Protein AF-A0A1W9YMS1-F1 (afdb_monomer_lite)

Secondary structure (DSSP, 8-state):
-EEEEEEEEGGGTEEEEEEEEEETTEEEEEEEEEETTS-EEEEEESSSEEEEEEEETTTTEEEEEEE-TT--TTT---

Radius of gyration: 12.85 Å; chains: 1; bounding box: 37×22×31 Å

Sequence (78 aa):
CRYGDLAYVDAWDALLAVEESHGPTGVVHRIVRLDADGARRVLVEGADFYAAPRAAGQGRRLAWIEWDRPHQPWTETR

Organism: NCBI:txid1265311

Foldseek 3Di:
DDWDPWDQQPLQQWIWTWDWDQDPVGIWIFTWTQHPVRDIDTDDGDARDWADWDADDSNPDIDTWGHHPPDDSVGDTD

Structure (mmCIF, N/CA/C/O backbone):
data_AF-A0A1W9YMS1-F1
#
_entry.id   AF-A0A1W9YMS1-F1
#
loop_
_atom_site.group_PDB
_atom_site.id
_atom_site.type_symbol
_atom_site.label_atom_id
_atom_site.label_alt_id
_atom_site.label_comp_id
_atom_site.label_asym_id
_atom_site.label_entity_id
_atom_site.label_seq_id
_atom_site.pdbx_PDB_ins_code
_atom_site.Cartn_x
_atom_site.Cartn_y
_atom_site.Cartn_z
_atom_site.occupancy
_atom_site.B_iso_or_equiv
_atom_site.auth_seq_id
_atom_site.auth_comp_id
_atom_site.auth_asym_id
_atom_site.auth_atom_id
_atom_site.pdbx_PDB_model_num
ATOM 1 N N . CYS A 1 1 ? -3.096 -10.824 -7.295 1.00 88.62 1 CYS A N 1
ATOM 2 C CA . CYS A 1 1 ? -2.394 -9.808 -6.485 1.00 88.62 1 CYS A CA 1
ATOM 3 C C . CYS A 1 1 ? -1.891 -10.434 -5.191 1.00 88.62 1 CYS A C 1
ATOM 5 O O . CYS A 1 1 ? -2.456 -11.436 -4.762 1.00 88.62 1 CYS A O 1
ATOM 7 N N . ARG A 1 2 ? -0.849 -9.851 -4.596 1.00 97.00 2 ARG A N 1
ATOM 8 C CA . ARG A 1 2 ? -0.346 -10.143 -3.245 1.00 97.00 2 ARG A CA 1
ATOM 9 C C . ARG A 1 2 ? -0.453 -8.870 -2.403 1.00 97.00 2 ARG A C 1
ATOM 11 O O . ARG A 1 2 ? -0.441 -7.781 -2.972 1.00 97.00 2 ARG A O 1
ATOM 18 N N . TYR A 1 3 ? -0.556 -9.007 -1.083 1.00 98.06 3 TYR A N 1
ATOM 19 C CA . TYR A 1 3 ? -0.712 -7.875 -0.166 1.00 98.06 3 TYR A CA 1
ATOM 20 C C . TYR A 1 3 ? 0.253 -7.984 1.015 1.00 98.06 3 TYR A C 1
ATOM 22 O O . TYR A 1 3 ? 0.504 -9.086 1.505 1.00 98.06 3 TYR A O 1
ATOM 30 N N . GLY A 1 4 ? 0.765 -6.844 1.473 1.00 98.00 4 GLY A N 1
ATOM 31 C CA . GLY A 1 4 ? 1.647 -6.722 2.633 1.00 98.00 4 GLY A CA 1
ATOM 32 C C . GLY A 1 4 ? 1.398 -5.425 3.405 1.00 98.00 4 GLY A C 1
ATOM 33 O O . GLY A 1 4 ? 0.618 -4.581 2.968 1.00 98.00 4 GLY A O 1
ATOM 34 N N . ASP A 1 5 ? 2.053 -5.286 4.563 1.00 97.75 5 ASP A N 1
ATOM 35 C CA . ASP A 1 5 ? 1.941 -4.113 5.456 1.00 97.75 5 ASP A CA 1
ATOM 36 C C . ASP A 1 5 ? 0.480 -3.750 5.791 1.00 97.75 5 ASP A C 1
ATOM 38 O O . ASP A 1 5 ? 0.031 -2.611 5.664 1.00 97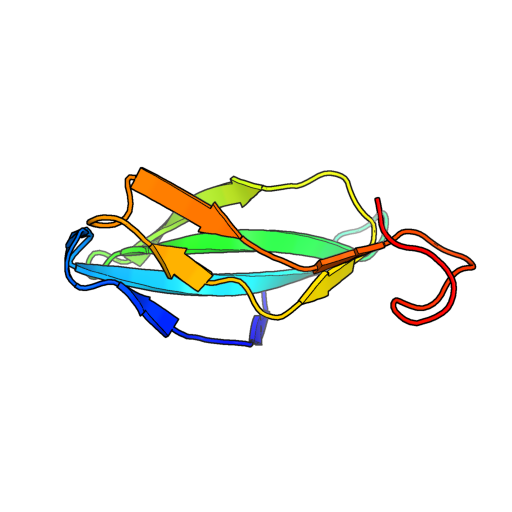.75 5 ASP A O 1
ATOM 42 N N . LEU A 1 6 ? -0.285 -4.783 6.154 1.00 97.69 6 LEU A N 1
ATOM 43 C CA . LEU A 1 6 ? -1.710 -4.685 6.449 1.00 97.69 6 LEU A CA 1
ATOM 44 C C . LEU A 1 6 ? -1.930 -3.878 7.731 1.00 97.69 6 LEU A C 1
ATOM 46 O O . LEU A 1 6 ? -1.399 -4.218 8.789 1.00 97.69 6 LEU A O 1
ATOM 50 N N . ALA A 1 7 ? -2.779 -2.859 7.651 1.00 97.81 7 ALA A N 1
ATOM 51 C CA . ALA A 1 7 ? -3.226 -2.085 8.799 1.00 97.81 7 ALA A CA 1
ATOM 52 C C . ALA A 1 7 ? -4.745 -1.912 8.753 1.00 97.81 7 ALA A C 1
ATOM 54 O O . ALA A 1 7 ? -5.290 -1.419 7.769 1.00 97.81 7 ALA A O 1
ATOM 55 N N . TYR A 1 8 ? -5.437 -2.292 9.824 1.00 97.69 8 TYR A N 1
ATOM 56 C CA . TYR A 1 8 ? -6.858 -1.984 9.960 1.00 97.69 8 TYR A CA 1
ATOM 57 C C . TYR A 1 8 ? -7.047 -0.498 10.278 1.00 97.69 8 TYR A C 1
ATOM 59 O O . TYR A 1 8 ? -6.384 0.046 11.165 1.00 97.69 8 TYR A O 1
ATOM 67 N N . VAL A 1 9 ? -7.945 0.158 9.545 1.00 98.12 9 VAL A N 1
ATOM 68 C CA . VAL A 1 9 ? -8.281 1.572 9.722 1.00 98.12 9 VAL A CA 1
ATOM 69 C C . VAL A 1 9 ? -9.733 1.669 10.164 1.00 98.12 9 VAL A C 1
ATOM 71 O O . VAL A 1 9 ? -10.646 1.606 9.345 1.00 98.12 9 VAL A O 1
ATOM 74 N N . ASP A 1 10 ? -9.925 1.867 11.467 1.00 96.88 10 ASP A N 1
ATOM 75 C CA . ASP A 1 10 ? -11.239 1.904 12.121 1.00 96.88 10 ASP A CA 1
ATOM 76 C C . ASP A 1 10 ? -12.219 2.885 11.457 1.00 96.88 10 ASP A C 1
ATOM 78 O O . ASP A 1 10 ? -13.338 2.523 11.117 1.00 96.88 10 ASP A O 1
ATOM 82 N N . ALA A 1 11 ? -11.751 4.094 11.131 1.00 96.94 11 ALA A N 1
ATOM 83 C CA . ALA A 1 11 ? -12.563 5.127 10.481 1.00 96.94 11 ALA A CA 1
ATOM 84 C C . ALA A 1 11 ? -13.102 4.739 9.089 1.00 96.94 11 ALA A C 1
ATOM 86 O O . ALA A 1 11 ? -13.965 5.431 8.547 1.00 96.94 11 ALA A O 1
ATOM 87 N N . TRP A 1 12 ? -12.560 3.689 8.474 1.00 96.81 12 TRP A N 1
ATOM 88 C CA . TRP A 1 12 ? -12.999 3.181 7.178 1.00 96.81 12 TRP A CA 1
ATOM 89 C C . TRP A 1 12 ? -13.709 1.834 7.267 1.00 96.81 12 TRP A C 1
ATOM 91 O O . TRP A 1 12 ? -14.274 1.432 6.251 1.00 96.81 12 TRP A O 1
ATOM 101 N N . ASP A 1 13 ? -13.635 1.155 8.417 1.00 97.00 13 ASP A N 1
ATOM 102 C CA . ASP A 1 13 ? -13.980 -0.264 8.571 1.00 97.00 13 ASP A CA 1
ATOM 103 C C . ASP A 1 13 ? -13.352 -1.125 7.456 1.00 97.00 13 ASP A C 1
ATOM 105 O O . ASP A 1 13 ? -14.010 -1.856 6.714 1.00 97.00 13 ASP A O 1
ATOM 109 N N . ALA A 1 14 ? -12.048 -0.922 7.235 1.00 98.25 14 ALA A N 1
ATOM 110 C CA . ALA A 1 14 ? -11.334 -1.482 6.092 1.00 98.25 14 ALA A CA 1
ATOM 111 C C . ALA A 1 14 ? -9.846 -1.707 6.384 1.00 98.25 14 ALA A C 1
ATOM 113 O O . ALA A 1 14 ? -9.260 -1.101 7.287 1.00 98.25 14 ALA A O 1
ATOM 114 N N . LEU A 1 15 ? -9.210 -2.546 5.566 1.00 98.38 15 LEU A N 1
ATOM 115 C CA . LEU A 1 15 ? -7.763 -2.741 5.578 1.00 98.38 15 LEU A CA 1
ATOM 116 C C . LEU A 1 15 ? -7.080 -1.767 4.616 1.00 98.38 15 LEU A C 1
ATOM 118 O O . LEU A 1 15 ? -7.459 -1.645 3.453 1.00 98.38 15 LEU A O 1
ATOM 122 N N . LEU A 1 16 ? -6.030 -1.116 5.097 1.00 98.69 16 LEU A N 1
ATOM 123 C CA . LEU A 1 16 ? -5.000 -0.455 4.308 1.00 98.69 16 LEU A CA 1
ATOM 124 C C . LEU A 1 16 ? -3.886 -1.466 4.027 1.00 98.69 16 LEU A C 1
ATOM 126 O O . LEU A 1 16 ? -3.486 -2.199 4.931 1.00 98.69 16 LEU A O 1
ATOM 130 N N . ALA A 1 17 ? -3.388 -1.515 2.796 1.00 98.69 17 ALA A N 1
ATOM 131 C CA . ALA A 1 17 ? -2.332 -2.449 2.418 1.00 98.69 17 ALA A CA 1
ATOM 132 C C . ALA A 1 17 ? -1.445 -1.891 1.307 1.00 98.69 17 ALA A C 1
ATOM 134 O O . ALA A 1 17 ? -1.884 -1.067 0.499 1.00 98.69 17 ALA A O 1
ATOM 135 N N . VAL A 1 18 ? -0.227 -2.420 1.214 1.00 98.69 18 VAL A N 1
ATOM 136 C CA . VAL A 1 18 ? 0.553 -2.380 -0.023 1.00 98.69 18 VAL A CA 1
ATOM 137 C C . VAL A 1 18 ? 0.136 -3.571 -0.882 1.00 98.69 18 VAL A C 1
ATOM 139 O O . VAL A 1 18 ? 0.177 -4.717 -0.436 1.00 98.69 18 VAL A O 1
ATOM 142 N N . GLU A 1 19 ? -0.288 -3.306 -2.112 1.00 98.62 19 GLU A N 1
ATOM 143 C CA . GLU A 1 19 ? -0.562 -4.311 -3.134 1.00 98.62 19 GLU A CA 1
ATOM 144 C C . GLU A 1 19 ? 0.650 -4.481 -4.046 1.00 98.62 19 GLU A C 1
ATOM 146 O O . GLU A 1 19 ? 1.219 -3.500 -4.514 1.00 98.62 19 GLU A O 1
ATOM 151 N N . GLU A 1 20 ? 0.951 -5.729 -4.389 1.00 98.38 20 GLU A N 1
ATOM 152 C CA . GLU A 1 20 ? 1.785 -6.099 -5.524 1.00 98.38 20 GLU A CA 1
ATOM 153 C C . GLU A 1 20 ? 0.944 -6.853 -6.567 1.00 98.38 20 GLU A C 1
ATOM 155 O O . GLU A 1 20 ? 0.319 -7.887 -6.284 1.00 98.38 20 GLU A O 1
ATOM 160 N N . SER A 1 21 ? 0.943 -6.363 -7.806 1.00 97.38 21 SER A N 1
ATOM 161 C CA . SER A 1 21 ? 0.251 -7.002 -8.926 1.00 97.38 21 SER A CA 1
ATOM 162 C C . SER A 1 21 ? 1.208 -7.276 -10.079 1.00 97.38 21 SER A C 1
ATOM 164 O O . SER A 1 21 ? 1.973 -6.406 -10.476 1.00 97.38 21 SER A O 1
ATOM 166 N N . HIS A 1 22 ? 1.175 -8.501 -10.603 1.00 96.25 22 HIS A N 1
ATOM 167 C CA . HIS A 1 22 ? 1.991 -8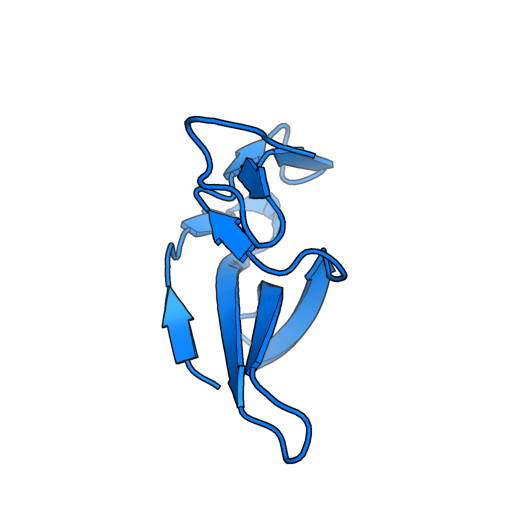.928 -11.738 1.00 96.25 22 HIS A CA 1
ATOM 168 C C . HIS A 1 22 ? 1.143 -8.885 -13.007 1.00 96.25 22 HIS A C 1
ATOM 170 O O . HIS A 1 22 ? 0.103 -9.543 -13.076 1.00 96.25 22 HIS A O 1
ATOM 176 N N . GLY A 1 23 ? 1.591 -8.121 -13.998 1.00 91.12 23 GLY A N 1
ATOM 177 C CA . GLY A 1 23 ? 0.978 -8.033 -15.316 1.00 91.12 23 GLY A CA 1
ATOM 178 C C . GLY A 1 23 ? 1.973 -8.345 -16.438 1.00 91.12 23 GLY A C 1
ATOM 179 O O . GLY A 1 23 ? 3.158 -8.560 -16.181 1.00 91.12 23 GLY A O 1
ATOM 180 N N . PRO A 1 24 ? 1.518 -8.338 -17.702 1.00 91.56 24 PRO A N 1
ATOM 181 C CA . PRO A 1 24 ? 2.368 -8.637 -18.859 1.00 91.56 24 PRO A CA 1
ATOM 182 C C . PRO A 1 24 ? 3.550 -7.672 -19.017 1.00 91.56 24 PRO A C 1
ATOM 184 O O . PRO A 1 24 ? 4.574 -8.031 -19.587 1.00 91.56 24 PRO A O 1
ATOM 187 N N . THR A 1 25 ? 3.400 -6.443 -18.522 1.00 90.69 25 THR A N 1
ATOM 188 C CA . THR A 1 25 ? 4.371 -5.351 -18.659 1.00 90.69 25 THR A CA 1
ATOM 189 C C . THR A 1 25 ? 5.256 -5.167 -17.425 1.00 90.69 25 THR A C 1
ATOM 191 O O . THR A 1 25 ? 6.039 -4.223 -17.383 1.00 90.69 25 THR A O 1
ATOM 194 N N . GLY A 1 26 ? 5.138 -6.039 -16.417 1.00 93.56 26 GLY A N 1
ATOM 195 C CA . GLY A 1 26 ? 5.929 -5.978 -15.190 1.00 93.56 26 GLY A CA 1
ATOM 196 C C . GLY A 1 26 ? 5.093 -6.049 -13.916 1.00 93.56 26 GLY A C 1
ATOM 197 O O . GLY A 1 26 ? 3.947 -6.505 -13.913 1.00 93.56 26 GLY A O 1
ATOM 198 N N . VAL A 1 27 ? 5.700 -5.614 -12.816 1.00 96.81 27 VAL A N 1
ATOM 199 C CA . VAL A 1 27 ? 5.085 -5.580 -11.487 1.00 96.81 27 VAL A CA 1
ATOM 200 C C . VAL A 1 27 ? 4.688 -4.144 -11.167 1.00 96.81 27 VAL A C 1
ATOM 202 O O . VAL A 1 27 ? 5.452 -3.228 -11.451 1.00 96.81 27 VAL A O 1
ATOM 205 N N . VAL A 1 28 ? 3.497 -3.955 -10.599 1.00 97.56 28 VAL A N 1
ATOM 206 C CA . VAL A 1 28 ? 3.027 -2.650 -10.122 1.00 97.56 28 VAL A CA 1
ATOM 207 C C . VAL A 1 28 ? 2.708 -2.734 -8.639 1.00 97.56 28 VAL A C 1
ATOM 209 O O . VAL A 1 28 ? 1.962 -3.629 -8.218 1.00 97.56 28 VAL A O 1
ATOM 212 N N . HIS A 1 29 ? 3.225 -1.769 -7.885 1.00 98.31 29 HIS A N 1
ATOM 213 C CA . HIS A 1 29 ? 2.956 -1.590 -6.466 1.00 98.31 29 HIS A CA 1
ATOM 214 C C . HIS A 1 29 ? 1.982 -0.434 -6.243 1.00 98.31 29 HIS A C 1
ATOM 216 O O . HIS A 1 29 ? 1.997 0.558 -6.969 1.00 98.31 29 HIS A O 1
ATOM 222 N N . ARG A 1 30 ? 1.083 -0.583 -5.268 1.00 98.62 30 ARG A N 1
ATOM 223 C CA . ARG A 1 30 ? 0.065 0.427 -4.937 1.00 98.62 30 ARG A CA 1
ATOM 224 C C . ARG A 1 30 ? -0.226 0.432 -3.452 1.00 98.62 30 ARG A C 1
ATOM 226 O O . ARG A 1 30 ? -0.148 -0.611 -2.811 1.00 98.62 30 ARG A O 1
ATOM 233 N N . ILE A 1 31 ? -0.687 1.561 -2.933 1.00 98.75 31 ILE A N 1
ATOM 234 C CA . ILE A 1 31 ? -1.387 1.587 -1.648 1.00 98.75 31 ILE A CA 1
ATOM 235 C C . ILE A 1 31 ? -2.878 1.435 -1.934 1.00 98.75 31 ILE A C 1
ATOM 237 O O . ILE A 1 31 ? -3.455 2.201 -2.712 1.00 98.75 31 ILE A O 1
ATOM 241 N N . VAL A 1 32 ? -3.508 0.439 -1.317 1.00 98.75 32 VAL A N 1
ATOM 242 C CA . VAL A 1 32 ? -4.913 0.094 -1.544 1.00 98.75 32 VAL A CA 1
ATOM 243 C C . VAL A 1 32 ? -5.706 0.053 -0.245 1.00 98.75 32 VAL A C 1
ATOM 245 O O . VAL A 1 32 ? -5.172 -0.219 0.830 1.00 98.75 32 VAL A O 1
ATOM 248 N N . ARG A 1 33 ? -7.009 0.285 -0.378 1.00 98.38 33 ARG A N 1
ATOM 249 C CA . ARG A 1 33 ? -8.026 -0.007 0.628 1.00 98.38 33 ARG A CA 1
ATOM 250 C C . ARG A 1 33 ? -8.800 -1.256 0.211 1.00 98.38 33 ARG A C 1
ATOM 252 O O . ARG A 1 33 ? -9.236 -1.344 -0.939 1.00 98.38 33 ARG A O 1
ATOM 259 N N . LEU A 1 34 ? -8.976 -2.181 1.145 1.00 98.31 34 LEU A N 1
ATOM 260 C CA . LEU A 1 34 ? -9.766 -3.400 0.998 1.00 98.31 34 LEU A CA 1
ATOM 261 C C . LEU A 1 34 ? -10.911 -3.356 2.014 1.00 98.31 34 LEU A C 1
ATOM 263 O O . LEU A 1 34 ? -10.670 -3.404 3.221 1.00 98.31 34 LEU A O 1
ATOM 267 N N . ASP A 1 35 ? -12.136 -3.224 1.524 1.00 97.88 35 ASP A N 1
ATOM 268 C CA . ASP A 1 35 ? -13.342 -3.193 2.351 1.00 97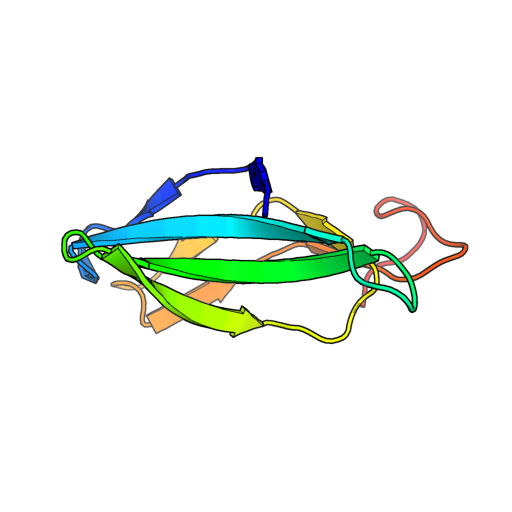.88 35 ASP A CA 1
ATOM 269 C C . ASP A 1 35 ? -13.787 -4.595 2.772 1.00 97.88 35 ASP A C 1
ATOM 271 O O . ASP A 1 35 ? -13.468 -5.594 2.120 1.00 97.88 35 ASP A O 1
ATOM 275 N N . ALA A 1 36 ? -14.597 -4.658 3.831 1.00 94.25 36 ALA A N 1
ATOM 276 C CA . ALA A 1 36 ? -15.202 -5.895 4.320 1.00 94.25 36 ALA A CA 1
ATOM 277 C C . ALA A 1 36 ? -16.116 -6.592 3.290 1.00 94.25 36 ALA A C 1
ATOM 279 O O . ALA A 1 36 ? -16.271 -7.811 3.334 1.00 94.25 36 ALA A O 1
ATOM 280 N N . ASP A 1 37 ? -16.690 -5.846 2.340 1.00 95.62 37 ASP A N 1
ATOM 281 C CA . ASP A 1 37 ? -17.493 -6.388 1.233 1.00 95.62 37 ASP A CA 1
ATOM 282 C C . ASP A 1 37 ? -16.637 -6.944 0.074 1.00 95.62 37 ASP A C 1
ATOM 284 O O . ASP A 1 37 ? -17.168 -7.428 -0.927 1.00 95.62 37 ASP A O 1
ATOM 288 N N . GLY A 1 38 ? -15.307 -6.890 0.204 1.00 93.50 38 GLY A N 1
ATOM 289 C CA . GLY A 1 38 ? -14.352 -7.301 -0.820 1.00 93.50 38 GLY A CA 1
ATOM 290 C C . GLY A 1 38 ? -14.037 -6.216 -1.852 1.00 93.50 38 GLY A C 1
ATOM 291 O O . GLY A 1 38 ? -13.232 -6.464 -2.756 1.00 93.50 38 GLY A O 1
ATOM 292 N N . ALA A 1 39 ? -14.617 -5.015 -1.744 1.00 97.44 39 ALA A N 1
ATOM 293 C CA . ALA A 1 39 ? -14.297 -3.918 -2.643 1.00 97.44 39 ALA A CA 1
ATOM 294 C C . ALA A 1 39 ? -12.842 -3.468 -2.461 1.00 97.44 39 ALA A C 1
ATOM 296 O O . ALA A 1 39 ? -12.364 -3.181 -1.362 1.00 97.44 39 ALA A O 1
ATOM 297 N N . ARG A 1 40 ? -12.135 -3.355 -3.586 1.00 97.50 40 ARG A N 1
ATOM 298 C CA . ARG A 1 40 ? -10.748 -2.891 -3.658 1.00 97.50 40 ARG A CA 1
ATOM 299 C C . ARG A 1 40 ? -10.705 -1.492 -4.253 1.00 97.50 40 ARG A C 1
ATOM 301 O O . ARG A 1 40 ? -11.184 -1.284 -5.368 1.00 97.50 40 ARG A O 1
ATOM 308 N N . ARG A 1 41 ? -10.037 -0.555 -3.577 1.00 98.00 41 ARG A N 1
ATOM 309 C CA . ARG A 1 41 ? -9.799 0.807 -4.086 1.00 98.00 41 ARG A CA 1
ATOM 310 C C . ARG A 1 41 ? -8.316 1.150 -4.064 1.00 98.00 41 ARG A C 1
ATOM 312 O O . ARG A 1 41 ? -7.650 0.931 -3.059 1.00 98.00 41 ARG A O 1
ATOM 319 N N . VAL A 1 42 ? -7.809 1.697 -5.166 1.00 98.38 42 VAL A N 1
ATOM 320 C CA . VAL A 1 42 ? -6.455 2.267 -5.222 1.00 98.38 42 VAL A CA 1
ATOM 321 C C . VAL A 1 42 ? -6.488 3.638 -4.564 1.00 98.38 42 VAL A C 1
ATOM 323 O O . VAL A 1 42 ? -7.353 4.447 -4.889 1.00 98.38 42 VAL A O 1
ATOM 326 N N . LEU A 1 43 ? -5.571 3.876 -3.630 1.00 98.25 43 LEU A N 1
ATOM 327 C CA . LEU A 1 43 ? -5.402 5.168 -2.967 1.00 98.25 43 LEU A CA 1
ATOM 328 C C . LEU A 1 43 ? -4.186 5.920 -3.514 1.00 98.25 43 LEU A C 1
ATOM 330 O O . LEU A 1 43 ? -4.257 7.132 -3.684 1.00 98.25 43 LEU A O 1
ATOM 334 N N . VAL A 1 44 ? -3.090 5.202 -3.786 1.00 98.38 44 VAL A N 1
ATOM 335 C CA . VAL A 1 44 ? -1.839 5.757 -4.325 1.00 98.38 44 VAL A CA 1
ATOM 336 C C . VAL A 1 44 ? -1.231 4.769 -5.323 1.00 98.38 44 VAL A C 1
ATOM 338 O O . VAL A 1 44 ? -1.214 3.562 -5.064 1.00 98.38 44 VAL A O 1
ATOM 341 N N . GLU A 1 45 ? -0.735 5.279 -6.448 1.00 97.88 45 GLU A N 1
ATOM 342 C CA . GLU A 1 45 ? 0.045 4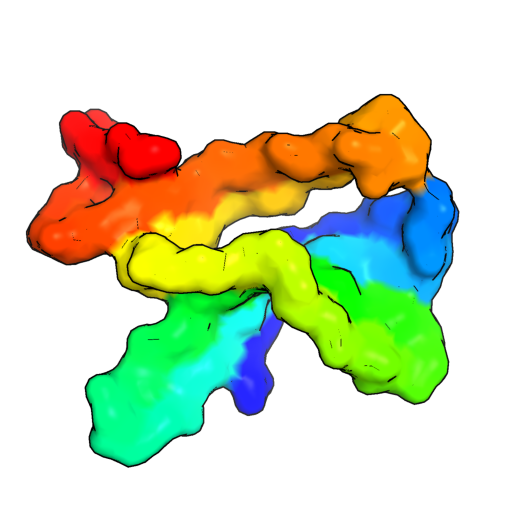.541 -7.446 1.00 97.88 45 GLU A CA 1
ATOM 343 C C . GLU A 1 45 ? 0.992 5.483 -8.208 1.00 97.88 45 GLU A C 1
ATOM 345 O O . GLU A 1 45 ? 0.807 6.701 -8.185 1.00 97.88 45 GLU A O 1
ATOM 350 N N . GLY A 1 46 ? 1.982 4.914 -8.903 1.00 96.62 46 GLY A N 1
ATOM 351 C CA . GLY A 1 46 ? 2.869 5.638 -9.819 1.00 96.62 46 GLY A CA 1
ATOM 352 C C . GLY A 1 46 ? 4.360 5.545 -9.492 1.00 96.62 46 GLY A C 1
ATOM 353 O O . GLY A 1 46 ? 5.159 5.620 -10.418 1.00 96.62 46 GLY A O 1
ATOM 354 N N . ALA A 1 47 ? 4.730 5.345 -8.226 1.00 97.75 47 ALA A N 1
ATOM 355 C CA . ALA A 1 47 ? 6.100 5.016 -7.838 1.00 97.75 47 ALA A CA 1
ATOM 356 C C . ALA A 1 47 ? 6.375 3.519 -8.045 1.00 97.75 47 ALA A C 1
ATOM 358 O O . ALA A 1 47 ? 5.446 2.702 -8.026 1.00 97.75 47 ALA A O 1
ATOM 359 N N . ASP A 1 48 ? 7.645 3.149 -8.204 1.00 97.25 48 ASP A N 1
ATOM 360 C CA . ASP A 1 48 ? 8.040 1.743 -8.284 1.00 97.25 48 ASP A CA 1
ATOM 361 C C . ASP A 1 48 ? 7.750 1.008 -6.967 1.00 97.25 48 ASP A C 1
ATOM 363 O O . ASP A 1 48 ? 7.384 -0.164 -7.007 1.00 97.25 48 ASP A O 1
ATOM 367 N N . PHE A 1 49 ? 7.902 1.661 -5.805 1.00 98.12 49 PHE A N 1
ATOM 368 C CA . PHE A 1 49 ? 7.750 1.002 -4.506 1.00 98.12 49 PHE A CA 1
ATOM 369 C C . PHE A 1 49 ? 7.077 1.861 -3.433 1.00 98.12 49 PHE A C 1
ATOM 371 O O . PHE A 1 49 ? 7.204 3.083 -3.400 1.00 98.12 49 PHE A O 1
ATOM 378 N N . TYR A 1 50 ? 6.421 1.166 -2.498 1.00 98.56 50 TYR A N 1
ATOM 379 C CA . TYR A 1 50 ? 5.728 1.736 -1.345 1.00 98.56 50 TYR A CA 1
ATOM 380 C C . TYR A 1 50 ? 6.000 0.909 -0.086 1.00 98.56 50 TYR A C 1
ATOM 382 O O . TYR A 1 50 ? 6.045 -0.322 -0.149 1.00 98.56 50 TYR A O 1
ATOM 390 N N . ALA A 1 51 ? 6.111 1.566 1.068 1.00 98.12 51 ALA A N 1
ATOM 391 C CA . ALA A 1 51 ? 6.235 0.909 2.368 1.00 98.12 51 ALA A CA 1
ATOM 392 C C . ALA A 1 51 ? 5.581 1.716 3.500 1.00 98.12 51 ALA A C 1
ATOM 394 O O . ALA A 1 51 ? 5.404 2.932 3.402 1.00 98.12 51 ALA A O 1
ATOM 395 N N . ALA A 1 52 ? 5.257 1.026 4.596 1.00 97.56 52 ALA A N 1
ATOM 396 C CA . ALA A 1 52 ? 4.772 1.588 5.853 1.00 97.56 52 ALA A CA 1
ATOM 397 C C . ALA A 1 52 ? 3.576 2.553 5.723 1.00 97.56 52 ALA A C 1
ATOM 399 O O . ALA A 1 52 ? 3.592 3.609 6.365 1.00 97.56 52 ALA A O 1
ATOM 400 N N . PRO A 1 53 ? 2.518 2.237 4.943 1.00 98.25 53 PRO A N 1
ATOM 401 C CA . PRO A 1 53 ? 1.365 3.116 4.853 1.00 98.25 53 PRO A CA 1
ATOM 402 C C . PRO A 1 53 ? 0.658 3.201 6.212 1.00 98.25 53 PRO A C 1
ATOM 404 O O . PRO A 1 53 ? 0.376 2.191 6.865 1.00 98.25 53 PRO A O 1
ATOM 407 N N . ARG A 1 54 ? 0.362 4.420 6.662 1.00 98.00 54 ARG A N 1
ATOM 408 C CA . ARG A 1 54 ? -0.360 4.699 7.907 1.00 98.00 54 ARG A CA 1
ATOM 409 C C . ARG A 1 54 ? -1.453 5.727 7.661 1.00 98.00 54 ARG A C 1
ATOM 411 O O . ARG A 1 54 ? -1.218 6.777 7.064 1.00 98.00 54 ARG A O 1
ATOM 418 N N . ALA A 1 55 ? -2.647 5.431 8.162 1.00 97.75 55 ALA A N 1
ATOM 419 C CA . ALA A 1 55 ? -3.763 6.364 8.178 1.00 97.75 55 ALA A CA 1
ATOM 420 C C . ALA A 1 55 ? -3.770 7.163 9.490 1.00 97.75 55 ALA A C 1
ATOM 422 O O . ALA A 1 55 ? -3.508 6.624 10.564 1.00 97.75 55 ALA A O 1
ATOM 423 N N . ALA A 1 56 ? -4.097 8.451 9.415 1.00 95.00 56 ALA A N 1
ATOM 424 C CA . ALA A 1 56 ? -4.174 9.341 10.569 1.00 95.00 56 ALA A CA 1
ATOM 425 C C . ALA A 1 56 ? -5.367 10.300 10.468 1.00 95.00 56 ALA A C 1
ATOM 427 O O . ALA A 1 56 ? -5.923 10.535 9.394 1.00 95.00 56 ALA A O 1
ATOM 428 N N . GLY A 1 57 ? -5.744 10.896 11.605 1.00 93.00 57 GLY A N 1
ATOM 429 C CA . GLY A 1 57 ? -6.819 11.891 11.670 1.00 93.00 57 GLY A CA 1
ATOM 430 C C . GLY A 1 57 ? -8.156 11.352 11.160 1.00 93.00 57 GLY A C 1
ATOM 431 O O . GLY A 1 57 ? -8.737 11.953 10.262 1.00 93.00 57 GLY A O 1
ATOM 432 N N . GLN A 1 58 ? -8.602 10.213 11.702 1.00 92.62 58 GLN A N 1
ATOM 433 C CA . GLN A 1 58 ? -9.829 9.526 11.276 1.00 92.62 58 GLN A CA 1
ATOM 434 C C . GLN A 1 58 ? -9.810 9.138 9.787 1.00 92.62 58 GLN A C 1
ATOM 436 O O . GLN A 1 58 ? -10.769 9.363 9.056 1.00 92.62 58 GLN A O 1
ATOM 441 N N . GLY A 1 59 ? -8.670 8.626 9.309 1.00 89.56 59 GLY A N 1
ATOM 442 C CA . GLY A 1 59 ? -8.526 8.176 7.922 1.00 89.56 59 GLY A CA 1
ATOM 443 C C . GLY A 1 59 ? -8.584 9.296 6.877 1.00 89.56 59 GLY A C 1
ATOM 444 O O . GLY A 1 59 ? -8.821 9.032 5.705 1.00 89.56 59 GLY A O 1
ATOM 445 N N . ARG A 1 60 ? -8.390 10.558 7.274 1.00 93.69 60 ARG A N 1
ATOM 446 C CA . ARG A 1 60 ? -8.379 11.705 6.346 1.00 93.69 60 ARG A CA 1
ATOM 447 C C . ARG A 1 60 ? -6.988 12.069 5.846 1.00 93.69 60 ARG A C 1
ATOM 449 O O . ARG A 1 60 ? -6.859 12.869 4.926 1.00 93.69 60 ARG A O 1
ATOM 456 N N . ARG A 1 61 ? -5.952 11.542 6.493 1.00 96.75 61 ARG A N 1
ATOM 457 C CA . ARG A 1 61 ? -4.553 11.732 6.113 1.00 96.75 61 ARG A CA 1
ATOM 458 C C . ARG A 1 61 ? -3.891 10.378 5.984 1.00 96.75 61 ARG A C 1
ATOM 460 O O . ARG A 1 61 ? -4.191 9.468 6.755 1.00 96.75 61 ARG A O 1
ATOM 467 N N . LEU A 1 62 ? -2.975 10.288 5.036 1.00 97.75 62 LEU A N 1
ATOM 468 C CA . LEU A 1 62 ? -2.201 9.095 4.754 1.00 97.75 62 LEU A CA 1
ATOM 469 C C . LEU A 1 62 ? -0.734 9.511 4.686 1.00 97.75 62 LEU A C 1
ATOM 471 O O . LEU A 1 62 ? -0.421 10.568 4.144 1.00 97.75 62 LEU A O 1
ATOM 475 N N . ALA A 1 63 ? 0.133 8.712 5.291 1.00 97.81 63 ALA A N 1
ATOM 476 C CA . ALA A 1 63 ? 1.579 8.858 5.211 1.00 97.81 63 ALA A CA 1
ATOM 477 C C . ALA A 1 63 ? 2.180 7.506 4.827 1.00 97.81 63 ALA A C 1
ATOM 479 O O . ALA A 1 63 ? 1.656 6.466 5.228 1.00 97.81 63 ALA A O 1
ATOM 480 N N . TRP A 1 64 ? 3.243 7.527 4.033 1.00 98.38 64 TRP A N 1
ATOM 481 C CA . TRP A 1 64 ? 3.943 6.345 3.540 1.00 98.38 64 TRP A CA 1
ATOM 482 C C . TRP A 1 64 ? 5.374 6.725 3.151 1.00 98.38 64 TRP A C 1
ATOM 484 O O . TRP A 1 64 ? 5.737 7.901 3.179 1.00 98.38 64 TRP A O 1
ATOM 494 N N . ILE A 1 65 ? 6.172 5.723 2.797 1.00 98.44 65 ILE A N 1
ATOM 495 C CA . ILE A 1 65 ? 7.476 5.895 2.155 1.00 98.44 65 ILE A CA 1
ATOM 496 C C . ILE A 1 65 ? 7.330 5.418 0.711 1.00 98.44 65 ILE A C 1
ATOM 498 O O . ILE A 1 65 ? 6.840 4.307 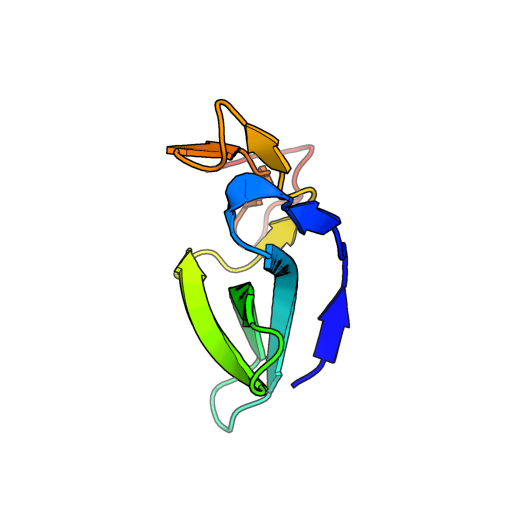0.497 1.00 98.44 65 ILE A O 1
ATOM 502 N N . GLU A 1 66 ? 7.742 6.230 -0.262 1.00 98.50 66 GLU A N 1
ATOM 503 C CA . GLU A 1 66 ? 7.840 5.837 -1.673 1.00 98.50 66 GLU A CA 1
ATOM 504 C C . GLU A 1 66 ? 9.222 6.150 -2.246 1.00 98.50 66 GLU A C 1
ATOM 506 O O . GLU A 1 66 ? 9.903 7.080 -1.807 1.00 98.50 66 GLU A O 1
ATOM 511 N N . TRP A 1 67 ? 9.653 5.332 -3.202 1.00 98.44 67 TRP A N 1
ATOM 512 C CA . TRP A 1 67 ? 10.905 5.517 -3.926 1.00 98.44 67 TRP A CA 1
ATOM 513 C C . TRP A 1 67 ? 10.842 4.826 -5.289 1.00 98.44 67 TRP A C 1
ATOM 515 O O . TRP A 1 67 ? 10.029 3.923 -5.510 1.00 98.44 67 TRP A O 1
ATOM 525 N N . ASP A 1 68 ? 11.746 5.236 -6.177 1.00 98.12 68 ASP A N 1
ATOM 526 C CA . ASP A 1 68 ? 11.869 4.717 -7.536 1.00 98.12 68 ASP A CA 1
ATOM 527 C C . ASP A 1 68 ? 13.225 4.041 -7.763 1.00 98.12 68 ASP A C 1
ATOM 529 O O . ASP A 1 68 ? 14.224 4.347 -7.103 1.00 98.12 68 ASP A O 1
ATOM 533 N N . ARG A 1 69 ? 13.293 3.117 -8.727 1.00 95.38 69 ARG A N 1
ATOM 534 C CA . ARG A 1 69 ? 14.577 2.559 -9.170 1.00 95.38 69 ARG A CA 1
ATOM 535 C C . ARG A 1 69 ? 15.442 3.653 -9.808 1.00 95.38 69 ARG A C 1
ATOM 537 O O . ARG A 1 69 ? 14.919 4.530 -10.489 1.00 95.38 69 ARG A O 1
ATOM 544 N N . PRO A 1 70 ? 16.778 3.564 -9.673 1.00 96.75 70 PRO A N 1
ATOM 545 C CA . PRO A 1 70 ? 17.546 2.484 -9.039 1.00 96.75 70 PRO A CA 1
ATOM 546 C C . PRO A 1 70 ? 17.731 2.644 -7.519 1.00 96.75 70 PRO A C 1
ATOM 548 O O . PRO A 1 70 ? 18.520 1.908 -6.922 1.00 96.75 70 PRO A O 1
ATOM 551 N N . HIS A 1 71 ? 17.056 3.606 -6.895 1.00 97.56 71 HIS A N 1
ATOM 552 C CA . HIS A 1 71 ? 17.308 3.987 -5.514 1.00 97.56 71 HIS A CA 1
ATOM 553 C C . HIS A 1 71 ? 16.702 2.995 -4.515 1.00 97.56 71 HIS A C 1
ATOM 555 O O . HIS A 1 71 ? 15.869 2.145 -4.835 1.00 97.56 71 HIS A O 1
ATOM 561 N N . GLN A 1 72 ? 17.185 3.090 -3.282 1.00 96.88 72 GLN A N 1
ATOM 562 C CA . GLN A 1 72 ? 16.647 2.413 -2.105 1.00 96.88 72 GLN A CA 1
ATOM 563 C C . GLN A 1 72 ? 16.077 3.482 -1.163 1.00 96.88 72 GLN A C 1
ATOM 565 O O . GLN A 1 72 ? 16.557 4.620 -1.207 1.00 96.88 72 GLN A O 1
ATOM 570 N N . PRO A 1 73 ? 15.136 3.151 -0.259 1.00 95.50 73 PRO A N 1
ATOM 571 C CA . PRO A 1 73 ? 14.436 4.161 0.541 1.00 95.50 73 PRO A CA 1
ATOM 572 C C . PRO A 1 73 ? 15.341 4.913 1.532 1.00 95.50 73 PRO A C 1
ATOM 574 O O . PRO A 1 73 ? 14.974 5.974 2.020 1.00 95.50 73 PRO A O 1
ATOM 577 N N . TRP A 1 74 ? 16.530 4.389 1.846 1.00 93.88 74 TRP A N 1
ATOM 578 C CA . TRP A 1 74 ? 17.533 5.076 2.676 1.00 93.88 74 TRP A CA 1
ATOM 579 C C . TRP A 1 74 ? 18.519 5.931 1.867 1.00 93.88 74 TRP A C 1
ATOM 581 O O . TRP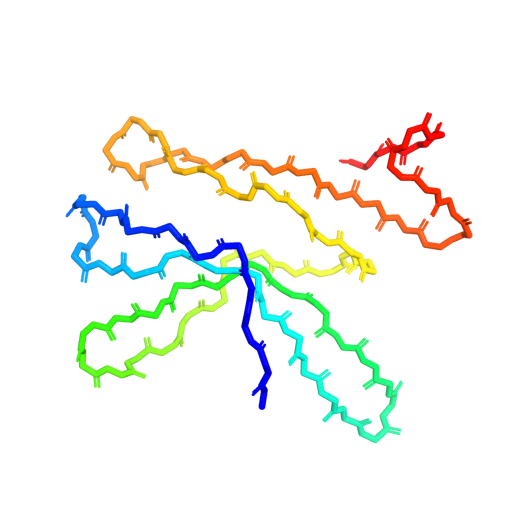 A 1 74 ? 19.391 6.572 2.449 1.00 93.88 74 TRP A O 1
ATOM 591 N N . THR A 1 75 ? 18.431 5.911 0.536 1.00 96.81 75 THR A N 1
ATOM 592 C CA . THR A 1 75 ? 19.249 6.738 -0.359 1.00 96.81 75 THR A CA 1
ATOM 593 C C . THR A 1 75 ? 18.439 7.904 -0.909 1.00 96.81 75 THR A C 1
ATOM 595 O O . THR A 1 75 ? 18.937 9.025 -0.901 1.00 96.81 75 THR A O 1
ATOM 598 N N . GLU A 1 76 ? 17.206 7.651 -1.357 1.00 96.12 76 GLU A N 1
ATOM 599 C CA . GLU A 1 76 ? 16.309 8.676 -1.894 1.00 96.12 76 GLU A CA 1
ATOM 600 C C . GLU A 1 76 ? 14.843 8.238 -1.755 1.00 96.12 76 GLU A C 1
ATOM 602 O O . GLU A 1 76 ? 14.514 7.073 -1.983 1.00 96.12 76 GLU A O 1
ATOM 607 N N . THR A 1 77 ? 13.977 9.180 -1.381 1.00 94.00 77 THR A N 1
ATOM 608 C CA . THR A 1 77 ? 12.513 9.026 -1.329 1.00 94.00 77 THR A CA 1
ATOM 609 C C . THR A 1 77 ? 11.857 10.133 -2.148 1.00 94.00 77 THR A C 1
ATOM 611 O O . THR A 1 77 ? 12.419 11.228 -2.230 1.00 94.00 77 THR A O 1
ATOM 614 N N . ARG A 1 78 ? 10.673 9.870 -2.703 1.00 89.62 78 ARG A N 1
ATOM 615 C CA . ARG A 1 78 ? 9.916 10.806 -3.547 1.00 89.62 78 ARG A CA 1
ATOM 616 C C . ARG A 1 78 ? 8.771 11.498 -2.803 1.00 89.62 78 ARG A C 1
ATOM 618 O O . ARG A 1 78 ? 8.236 10.900 -1.844 1.00 89.62 78 ARG A O 1
#

pLDDT: mean 96.66, std 2.4, range [88.62, 98.75]